Protein AF-A0A822FRB9-F1 (afdb_monomer_lite)

Radius of gyration: 15.12 Å; chains: 1; bounding box: 32×37×47 Å

Sequence (96 aa):
MQGFSIPVNPTDNLAPDGQVFVEQCKYDKDFCRLVTIRKSGYFWCNNMWTEDLVHERRQWAQGGFIIGGTNVNCPFNRTLLRSLRQKYGIEYRPGR

Secondary structure (DSSP, 8-state):
------SS-TTTTS-HHHHHHHHHHHH-HHHHHHHH---TT-HHHHSS-HHHHHTT-GGGSTT-EEETTEEE-----HHHHHHHHHHTT-------

Structure (mmCIF, N/CA/C/O backbone):
data_AF-A0A822FRB9-F1
#
_entry.id   AF-A0A822FRB9-F1
#
loop_
_atom_site.group_PDB
_atom_site.id
_atom_site.type_symbol
_atom_site.label_atom_id
_atom_site.label_alt_id
_atom_site.label_comp_id
_atom_site.label_asym_id
_atom_site.label_entity_id
_atom_site.label_seq_id
_atom_site.pdbx_PDB_ins_code
_atom_site.Cartn_x
_atom_site.Cartn_y
_atom_site.Cartn_z
_atom_site.occupancy
_atom_site.B_iso_or_equiv
_atom_site.auth_seq_id
_atom_site.auth_comp_id
_atom_site.auth_asym_id
_atom_site.auth_atom_id
_atom_site.pdbx_PDB_model_num
ATOM 1 N N . MET A 1 1 ? -9.789 25.874 28.609 1.00 54.25 1 MET A N 1
ATOM 2 C CA . MET A 1 1 ? -10.025 25.732 27.157 1.00 54.25 1 MET A CA 1
ATOM 3 C C . MET A 1 1 ? -10.032 24.251 26.833 1.00 54.25 1 MET A C 1
ATOM 5 O O . MET A 1 1 ? -9.004 23.610 27.000 1.00 54.25 1 MET A O 1
ATOM 9 N N . GLN A 1 2 ? -11.182 23.690 26.467 1.00 71.75 2 GLN A N 1
ATOM 10 C CA . GLN A 1 2 ? -11.229 22.345 25.890 1.00 71.75 2 GLN A CA 1
ATOM 11 C C . GLN A 1 2 ? -10.847 22.493 24.415 1.00 71.75 2 GLN A C 1
ATOM 13 O O . GLN A 1 2 ? -11.496 23.235 23.683 1.00 71.75 2 GLN A O 1
ATOM 18 N N . GLY A 1 3 ? -9.708 21.912 24.032 1.00 79.75 3 GLY A N 1
ATOM 19 C CA . GLY A 1 3 ? -9.220 21.942 22.655 1.00 79.75 3 GLY A CA 1
ATOM 20 C C . GLY A 1 3 ? -10.131 21.158 21.707 1.00 79.75 3 GLY A C 1
ATOM 21 O O . GLY A 1 3 ? -11.026 20.437 22.140 1.00 79.75 3 GLY A O 1
ATOM 22 N N . PHE A 1 4 ? -9.889 21.295 20.406 1.00 81.38 4 PHE A N 1
ATOM 23 C CA . PHE A 1 4 ? -10.561 20.494 19.385 1.00 81.38 4 PHE A CA 1
ATOM 24 C C . PHE A 1 4 ? -10.256 19.001 19.590 1.00 81.38 4 PHE A C 1
ATOM 26 O O . PHE A 1 4 ? -9.088 18.613 19.645 1.00 81.38 4 PHE A O 1
ATOM 33 N N . SER A 1 5 ? -11.294 18.169 19.690 1.00 79.31 5 SER A N 1
ATOM 34 C CA . SER A 1 5 ? -11.181 16.710 19.690 1.00 79.31 5 SER A CA 1
ATOM 35 C C . SER A 1 5 ? -11.941 16.132 18.500 1.00 79.31 5 SER A C 1
ATOM 37 O O . SER A 1 5 ? -13.059 16.543 18.190 1.00 79.31 5 SER A O 1
ATOM 39 N N . ILE A 1 6 ? -11.321 15.176 17.809 1.00 78.81 6 ILE A N 1
ATOM 40 C CA . ILE A 1 6 ? -11.998 14.419 16.756 1.00 78.81 6 ILE A CA 1
ATOM 41 C C . ILE A 1 6 ? -12.863 13.362 17.459 1.00 78.81 6 ILE A C 1
ATOM 43 O O . ILE A 1 6 ? -12.321 12.576 18.238 1.00 78.81 6 ILE A O 1
ATOM 47 N N . PRO A 1 7 ? -14.186 13.324 17.219 1.00 82.31 7 PRO A N 1
ATOM 48 C CA . PRO A 1 7 ? -15.111 12.473 17.973 1.00 82.31 7 PRO A CA 1
ATOM 49 C C . PRO A 1 7 ? -15.047 10.987 17.584 1.00 82.31 7 PRO A C 1
ATOM 51 O O . PRO A 1 7 ? -15.767 10.173 18.153 1.00 82.31 7 PRO A O 1
ATOM 54 N N . VAL A 1 8 ? -14.204 10.627 16.614 1.00 85.44 8 VAL A N 1
ATOM 55 C CA . VAL A 1 8 ? -14.048 9.272 16.078 1.00 85.44 8 VAL A CA 1
ATOM 56 C C . VAL A 1 8 ? -12.569 8.916 15.985 1.00 85.44 8 VAL A C 1
ATOM 58 O O . VAL A 1 8 ? -11.727 9.787 15.753 1.00 85.44 8 VAL A O 1
ATOM 61 N N . ASN A 1 9 ? -12.237 7.633 16.147 1.00 84.06 9 ASN A N 1
ATOM 62 C CA . ASN A 1 9 ? -10.883 7.168 15.872 1.00 84.06 9 ASN A CA 1
ATOM 63 C C . ASN A 1 9 ? -10.570 7.444 14.390 1.00 84.06 9 ASN A C 1
ATOM 65 O O . ASN A 1 9 ? -11.352 7.032 13.531 1.00 84.06 9 ASN A O 1
ATOM 69 N N . PRO A 1 10 ? -9.448 8.109 14.060 1.00 84.19 10 PRO A N 1
ATOM 70 C CA . PRO A 1 10 ? -9.118 8.432 12.676 1.00 84.19 10 PRO A CA 1
ATOM 71 C C . PRO A 1 10 ? -9.127 7.221 11.740 1.00 84.19 10 PRO A C 1
ATOM 73 O O . PRO A 1 10 ? -9.511 7.364 10.586 1.00 84.19 10 PRO A O 1
ATOM 76 N N . THR A 1 11 ? -8.757 6.037 12.240 1.00 83.75 11 THR A N 1
ATOM 77 C CA . THR A 1 11 ? -8.724 4.789 11.458 1.00 83.75 11 THR A CA 1
ATOM 78 C C . THR A 1 11 ? -10.123 4.321 11.058 1.00 83.75 11 THR A C 1
ATOM 80 O O . THR A 1 11 ? -10.320 3.826 9.948 1.00 83.75 11 THR A O 1
ATOM 83 N N . ASP A 1 12 ? -11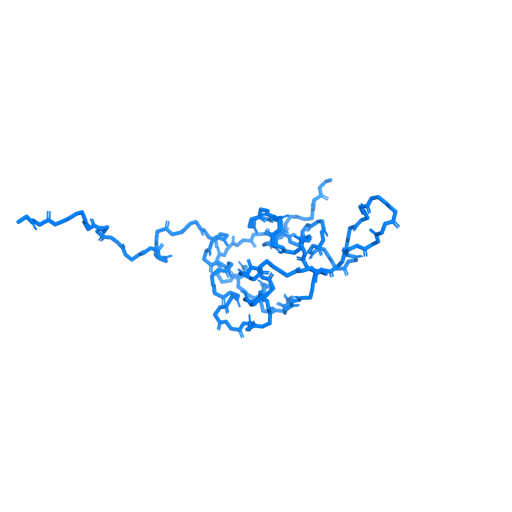.102 4.519 11.941 1.00 85.94 12 ASP A N 1
ATOM 84 C CA . ASP A 1 12 ? -12.484 4.079 11.732 1.00 85.94 12 ASP A CA 1
ATOM 85 C C . ASP A 1 12 ? -13.228 5.002 10.753 1.00 85.94 12 ASP A C 1
ATOM 87 O O . ASP A 1 12 ? -14.227 4.601 10.164 1.00 85.94 12 ASP A O 1
ATOM 91 N N . ASN A 1 13 ? -12.714 6.218 10.536 1.00 89.19 13 ASN A N 1
ATOM 92 C CA . ASN A 1 13 ? -13.268 7.210 9.611 1.00 89.19 13 ASN A CA 1
ATOM 93 C C . ASN A 1 13 ? -12.594 7.206 8.222 1.00 89.19 13 ASN A C 1
ATOM 95 O O . ASN A 1 13 ? -12.796 8.124 7.426 1.00 89.19 13 ASN A O 1
ATOM 99 N N . LEU A 1 14 ? -11.749 6.215 7.928 1.00 91.94 14 LEU A N 1
ATOM 100 C CA . LEU A 1 14 ? -11.129 6.069 6.612 1.00 91.94 14 LEU A CA 1
ATOM 101 C C . LEU A 1 14 ? -12.085 5.387 5.630 1.00 91.94 14 LEU A C 1
ATOM 103 O O . LEU A 1 14 ? -12.795 4.447 5.983 1.00 91.94 14 LEU A O 1
ATOM 107 N N . ALA A 1 15 ? -12.025 5.804 4.364 1.00 93.00 15 ALA A N 1
ATOM 108 C CA . ALA A 1 15 ? -12.582 5.017 3.269 1.00 93.00 15 ALA A CA 1
ATOM 109 C C . ALA A 1 15 ? -11.912 3.623 3.210 1.00 93.00 15 ALA A C 1
ATOM 111 O O . ALA A 1 15 ? -10.764 3.495 3.654 1.00 93.00 15 ALA A O 1
ATOM 112 N N . PRO A 1 16 ? -12.566 2.598 2.629 1.00 94.25 16 PRO A N 1
ATOM 113 C CA . PRO A 1 16 ? -12.023 1.238 2.543 1.00 94.25 16 PRO A CA 1
ATOM 114 C C . PRO A 1 16 ? -10.576 1.167 2.027 1.00 94.25 16 PRO A C 1
ATOM 116 O O . PRO A 1 16 ? -9.741 0.479 2.611 1.00 94.25 16 PRO A O 1
ATOM 119 N N . ASP A 1 17 ? -10.239 1.943 0.997 1.00 93.38 17 ASP A N 1
ATOM 120 C CA . ASP A 1 17 ? -8.881 2.042 0.447 1.00 93.38 17 ASP A CA 1
ATOM 121 C C . ASP A 1 17 ? -7.862 2.527 1.491 1.00 93.38 17 ASP A C 1
ATOM 123 O O . ASP A 1 17 ? -6.765 1.979 1.619 1.00 93.38 17 ASP A O 1
ATOM 127 N N . GLY A 1 18 ? -8.245 3.529 2.287 1.00 94.25 18 GLY A N 1
ATOM 128 C CA . GLY A 1 18 ? -7.440 4.032 3.396 1.00 94.25 18 GLY A CA 1
ATOM 129 C C . GLY A 1 18 ? -7.268 2.991 4.502 1.00 94.25 18 GLY A C 1
ATOM 130 O O . GLY A 1 18 ? -6.167 2.846 5.036 1.00 94.25 18 GLY A O 1
ATOM 131 N N . GLN A 1 19 ? -8.316 2.221 4.806 1.00 95.19 19 GLN A N 1
ATOM 132 C CA . GLN A 1 19 ? -8.248 1.129 5.782 1.00 95.19 19 GLN A CA 1
ATOM 133 C C . GLN A 1 19 ? -7.280 0.032 5.321 1.00 95.19 19 GLN A C 1
ATOM 135 O O . GLN A 1 19 ? -6.401 -0.367 6.088 1.00 95.19 19 GLN A O 1
ATOM 140 N N . VAL A 1 20 ? -7.358 -0.384 4.051 1.00 95.88 20 VAL A N 1
ATOM 141 C CA . VAL A 1 20 ? -6.412 -1.339 3.449 1.00 95.88 20 VAL A CA 1
ATOM 142 C C . VAL A 1 20 ? -4.979 -0.822 3.525 1.00 95.88 20 VAL A C 1
ATOM 144 O O . VAL A 1 20 ? -4.085 -1.565 3.925 1.00 95.88 20 VAL A O 1
ATOM 147 N N . PHE A 1 21 ? -4.745 0.445 3.181 1.00 94.94 21 PHE A N 1
ATOM 148 C CA . PHE A 1 21 ? -3.410 1.043 3.207 1.00 94.94 21 PHE A CA 1
ATOM 149 C C . PHE A 1 21 ? -2.804 1.057 4.616 1.00 94.94 21 PHE A C 1
ATOM 151 O O . PHE A 1 21 ? -1.655 0.651 4.811 1.00 94.94 21 PHE A O 1
ATOM 158 N N . VAL A 1 22 ? -3.576 1.497 5.615 1.00 95.06 22 VAL A N 1
ATOM 159 C CA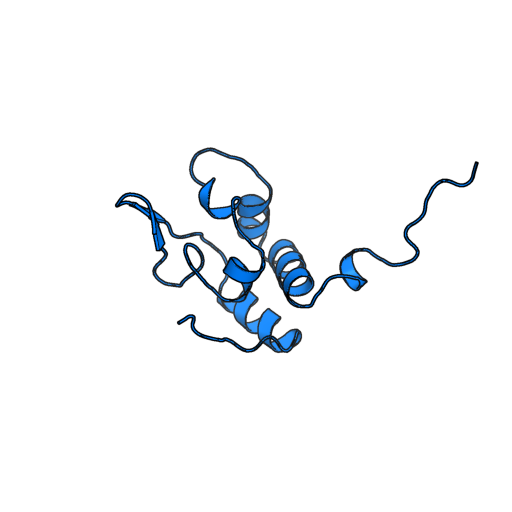 . VAL A 1 22 ? -3.126 1.537 7.014 1.00 95.06 22 VAL A CA 1
ATOM 160 C C . VAL A 1 22 ? -2.868 0.130 7.544 1.00 95.06 22 VAL A C 1
ATOM 162 O O . VAL A 1 22 ? -1.854 -0.100 8.208 1.00 95.06 22 VAL A O 1
ATOM 165 N N . GLU A 1 23 ? -3.734 -0.833 7.231 1.00 96.75 23 GLU A N 1
ATOM 166 C CA . GLU A 1 23 ? -3.555 -2.211 7.683 1.00 96.75 23 GLU A CA 1
ATOM 167 C C . GLU A 1 23 ? -2.377 -2.903 6.980 1.00 96.75 23 GLU A C 1
ATOM 169 O O . GLU A 1 23 ? -1.599 -3.597 7.638 1.00 96.75 23 GLU A O 1
ATOM 174 N N . GLN A 1 24 ? -2.145 -2.626 5.694 1.00 96.69 24 GLN A N 1
ATOM 175 C CA . GLN A 1 24 ? -0.925 -3.045 5.002 1.00 96.69 24 GLN A CA 1
ATOM 176 C C . GLN A 1 24 ? 0.312 -2.492 5.725 1.00 96.69 24 GLN A C 1
ATOM 178 O O . GLN A 1 24 ? 1.203 -3.263 6.057 1.00 96.69 24 GLN A O 1
ATOM 183 N N . CYS A 1 25 ? 0.353 -1.194 6.056 1.00 95.12 25 CYS A N 1
ATOM 184 C CA . CYS A 1 25 ? 1.451 -0.569 6.821 1.00 95.12 25 CYS A CA 1
ATOM 185 C C . CYS A 1 25 ? 1.662 -1.250 8.184 1.00 95.12 25 CYS A C 1
ATOM 187 O O . CYS A 1 25 ? 2.785 -1.444 8.655 1.00 95.12 25 CYS A O 1
ATOM 189 N N . LYS A 1 26 ? 0.565 -1.633 8.846 1.00 96.25 26 LYS A N 1
ATOM 190 C CA . LYS A 1 26 ? 0.607 -2.278 10.159 1.00 96.25 26 LYS A CA 1
ATOM 191 C C . LYS A 1 26 ? 1.333 -3.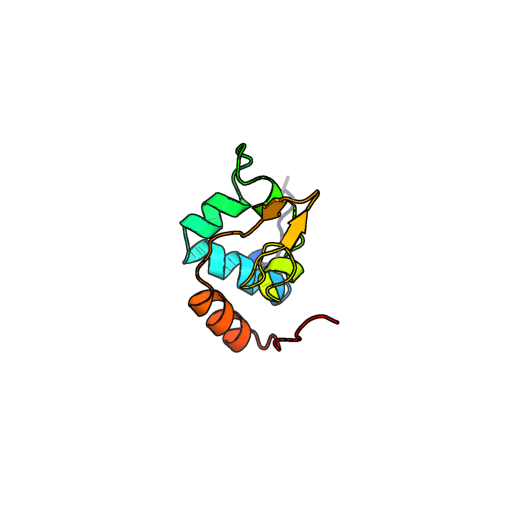623 10.106 1.00 96.25 26 LYS A C 1
ATOM 193 O O . LYS A 1 26 ? 2.143 -3.879 11.004 1.00 96.25 26 LYS A O 1
ATOM 198 N N . TYR A 1 27 ? 1.065 -4.443 9.089 1.00 97.69 27 TYR A N 1
ATOM 199 C CA . TYR A 1 27 ? 1.580 -5.815 8.979 1.00 97.69 27 TYR A CA 1
ATOM 200 C C . TYR A 1 27 ? 2.830 -5.957 8.098 1.00 97.69 27 TYR A C 1
ATOM 202 O O . TYR A 1 27 ? 3.656 -6.826 8.361 1.00 97.69 27 TYR A O 1
ATOM 210 N N . ASP A 1 28 ? 3.013 -5.093 7.105 1.00 97.06 28 ASP A N 1
ATOM 211 C CA . ASP A 1 28 ? 4.176 -5.044 6.220 1.00 97.06 28 ASP A CA 1
ATOM 212 C C . ASP A 1 28 ? 5.034 -3.819 6.574 1.00 97.06 28 ASP A C 1
ATOM 214 O O . ASP A 1 28 ? 4.792 -2.693 6.128 1.00 97.06 28 ASP A O 1
ATOM 218 N N . LYS A 1 29 ? 6.031 -4.032 7.444 1.00 94.75 29 LYS A N 1
ATOM 219 C CA . LYS A 1 29 ? 6.900 -2.957 7.952 1.00 94.75 29 LYS A CA 1
ATOM 220 C C . LYS A 1 29 ? 7.773 -2.341 6.864 1.00 94.75 29 LYS A C 1
ATOM 222 O O . LYS A 1 29 ? 8.061 -1.145 6.944 1.00 94.75 29 LYS A O 1
ATOM 227 N N . ASP A 1 30 ? 8.157 -3.124 5.861 1.00 91.88 30 ASP A N 1
ATOM 228 C CA . ASP A 1 30 ? 8.969 -2.644 4.746 1.00 91.88 30 ASP A CA 1
ATOM 229 C C . ASP A 1 30 ? 8.146 -1.735 3.840 1.00 91.88 30 ASP A C 1
ATOM 231 O O . ASP A 1 30 ? 8.576 -0.616 3.555 1.00 91.88 30 ASP A O 1
ATOM 235 N N . PHE A 1 31 ? 6.921 -2.144 3.496 1.00 93.81 31 PHE A N 1
ATOM 236 C CA . PHE A 1 31 ? 5.957 -1.260 2.843 1.00 93.81 31 PHE A CA 1
ATOM 237 C C . PHE A 1 31 ? 5.720 0.010 3.668 1.00 93.81 31 PHE A C 1
ATOM 239 O O . PHE A 1 31 ? 5.769 1.117 3.135 1.00 93.81 31 PHE A O 1
ATOM 246 N N . CYS A 1 32 ? 5.522 -0.124 4.980 1.00 93.38 32 CYS A N 1
ATOM 247 C CA . CYS A 1 32 ? 5.252 1.024 5.837 1.00 93.38 32 CYS A CA 1
ATOM 248 C C . CYS A 1 32 ? 6.403 2.033 5.811 1.00 93.38 32 CYS A C 1
ATOM 250 O O . CYS A 1 32 ? 6.194 3.237 5.659 1.00 93.38 32 CYS A O 1
ATOM 252 N N . ARG A 1 33 ? 7.644 1.545 5.875 1.00 91.12 33 ARG A N 1
ATOM 253 C CA . ARG A 1 33 ? 8.847 2.366 5.727 1.00 91.12 33 ARG A CA 1
ATOM 254 C C . ARG A 1 33 ? 8.930 3.014 4.342 1.00 91.12 33 ARG A C 1
ATOM 256 O O . ARG A 1 33 ? 9.298 4.184 4.245 1.00 91.12 33 ARG A O 1
ATOM 263 N N . LEU A 1 34 ? 8.595 2.264 3.293 1.00 90.25 34 LEU A N 1
ATOM 264 C CA . LEU A 1 34 ? 8.643 2.702 1.899 1.00 90.25 34 LEU A CA 1
ATOM 265 C C . LEU A 1 34 ? 7.744 3.919 1.644 1.00 90.25 34 LEU A C 1
ATOM 267 O O . LEU A 1 34 ? 8.171 4.865 0.984 1.00 90.25 34 LEU A O 1
ATOM 271 N N . VAL A 1 35 ? 6.528 3.912 2.195 1.00 89.88 35 VAL A N 1
ATOM 272 C CA . VAL A 1 35 ? 5.530 4.971 1.963 1.00 89.88 35 VAL A CA 1
ATOM 273 C C . VAL A 1 35 ? 5.603 6.133 2.954 1.00 89.88 35 VAL A C 1
ATOM 275 O O . VAL A 1 35 ? 5.057 7.198 2.680 1.00 89.88 35 VAL A O 1
ATOM 278 N N . THR A 1 36 ? 6.291 5.970 4.088 1.00 88.00 36 THR A N 1
ATOM 279 C CA . THR A 1 36 ? 6.416 7.023 5.116 1.00 88.00 36 THR A CA 1
ATOM 280 C C . THR A 1 36 ? 7.731 7.796 5.040 1.00 88.00 36 THR A C 1
ATOM 282 O O . THR A 1 36 ? 7.765 8.979 5.382 1.00 88.00 36 THR A O 1
ATOM 285 N N . ILE A 1 37 ? 8.822 7.175 4.577 1.00 84.75 37 ILE A N 1
ATOM 286 C CA . ILE A 1 37 ? 10.141 7.815 4.537 1.00 84.75 37 ILE A CA 1
ATOM 287 C C . ILE A 1 37 ? 10.440 8.355 3.138 1.00 84.75 37 ILE A C 1
ATOM 289 O O . ILE A 1 37 ? 10.556 7.618 2.158 1.00 84.75 37 ILE A O 1
ATOM 293 N N . ARG A 1 38 ? 10.688 9.665 3.054 1.00 74.06 38 ARG A N 1
ATOM 294 C CA . ARG A 1 38 ? 11.227 10.306 1.848 1.00 74.06 38 ARG A CA 1
ATOM 295 C C . ARG A 1 38 ? 12.740 10.091 1.764 1.00 74.06 38 ARG A C 1
ATOM 297 O O . ARG A 1 38 ? 13.511 10.916 2.240 1.00 74.06 38 ARG A O 1
ATOM 304 N N . LYS A 1 39 ? 13.169 8.971 1.171 1.00 71.62 39 LYS A N 1
ATOM 305 C CA . LYS A 1 39 ? 14.584 8.682 0.865 1.00 71.62 39 LYS A CA 1
ATOM 306 C C . LYS A 1 39 ? 14.816 8.603 -0.649 1.00 71.62 39 LYS A C 1
ATOM 308 O O . LYS A 1 39 ? 13.961 8.107 -1.386 1.00 71.62 39 LYS A O 1
ATOM 313 N N . SER A 1 40 ? 15.982 9.064 -1.111 1.00 64.06 40 SER A N 1
ATOM 314 C CA . SER A 1 40 ? 16.425 8.873 -2.497 1.00 64.06 40 SER A CA 1
ATOM 315 C C . SER A 1 40 ? 16.469 7.375 -2.841 1.00 64.06 40 SER A C 1
ATOM 317 O O . SER A 1 40 ? 16.930 6.558 -2.044 1.00 64.06 40 SER A O 1
ATOM 319 N N . GLY A 1 41 ? 15.911 7.009 -3.999 1.00 70.00 41 GLY A N 1
ATOM 320 C CA . GLY A 1 41 ? 15.748 5.620 -4.458 1.00 70.00 41 GLY A CA 1
ATOM 321 C C . GLY A 1 41 ? 14.314 5.080 -4.393 1.00 70.00 41 GLY A C 1
ATOM 322 O O . GLY A 1 41 ? 13.965 4.222 -5.194 1.00 70.00 41 GLY A O 1
ATOM 323 N N . TYR A 1 42 ? 13.454 5.634 -3.529 1.00 75.81 42 TYR A N 1
ATOM 324 C CA . TYR A 1 42 ? 12.060 5.182 -3.367 1.00 75.81 42 TYR A CA 1
ATOM 325 C C . TYR A 1 42 ? 11.024 6.298 -3.524 1.00 75.81 42 TYR A C 1
ATOM 327 O O . TYR A 1 42 ? 9.859 6.125 -3.176 1.00 75.81 42 TYR A O 1
ATOM 335 N N . PHE A 1 43 ? 11.434 7.446 -4.069 1.00 83.06 43 PHE A N 1
ATOM 336 C CA . PHE A 1 43 ? 10.559 8.601 -4.287 1.00 83.06 43 PHE A CA 1
ATOM 337 C C . PHE A 1 43 ? 9.267 8.235 -5.034 1.00 83.06 43 PHE A C 1
ATOM 339 O O . PHE A 1 43 ? 8.181 8.662 -4.666 1.00 83.06 43 PHE A O 1
ATOM 346 N N . TRP A 1 44 ? 9.351 7.371 -6.043 1.00 85.56 44 TRP A N 1
ATOM 347 C CA . TRP A 1 44 ? 8.167 6.949 -6.789 1.00 85.56 44 TRP A CA 1
ATOM 348 C C . TRP A 1 44 ? 7.177 6.120 -5.961 1.00 85.56 44 TRP A C 1
ATOM 350 O O . TRP A 1 44 ? 5.987 6.115 -6.258 1.00 85.56 44 TRP A O 1
ATOM 360 N N . CYS A 1 45 ? 7.641 5.449 -4.908 1.00 87.69 45 CYS A N 1
ATOM 361 C CA . CYS A 1 45 ? 6.796 4.634 -4.040 1.00 87.69 45 CYS A CA 1
ATOM 362 C C . CYS A 1 45 ? 6.119 5.439 -2.928 1.00 87.69 45 CYS A C 1
ATOM 364 O O . CYS A 1 45 ? 5.188 4.942 -2.313 1.00 87.69 45 CYS A O 1
ATOM 366 N N . ASN A 1 46 ? 6.543 6.674 -2.658 1.00 86.12 46 ASN A N 1
ATOM 367 C CA . ASN A 1 46 ? 5.852 7.551 -1.705 1.00 86.12 46 ASN A CA 1
ATOM 368 C C . ASN A 1 46 ? 5.126 8.728 -2.377 1.00 86.12 46 ASN A C 1
ATOM 370 O O . ASN A 1 46 ? 4.285 9.361 -1.745 1.00 86.12 46 ASN A O 1
ATOM 374 N N . ASN A 1 47 ? 5.403 8.999 -3.655 1.00 85.12 47 ASN A N 1
ATOM 375 C CA . ASN A 1 47 ? 4.677 9.965 -4.473 1.00 85.12 47 ASN A CA 1
ATOM 376 C C . ASN A 1 47 ? 3.541 9.274 -5.248 1.00 85.12 47 ASN A C 1
ATOM 378 O O . ASN A 1 47 ? 3.672 8.984 -6.439 1.00 85.12 47 ASN A O 1
ATOM 382 N N . MET A 1 48 ? 2.452 8.941 -4.555 1.00 85.38 48 MET A N 1
ATOM 383 C CA . MET A 1 48 ? 1.345 8.159 -5.117 1.00 85.38 48 MET A CA 1
ATOM 384 C C . MET A 1 48 ? -0.005 8.497 -4.485 1.00 85.38 48 MET A C 1
ATOM 386 O O . MET A 1 48 ? -0.063 9.102 -3.415 1.00 85.38 48 MET A O 1
ATOM 390 N N . TRP A 1 49 ? -1.072 8.053 -5.151 1.00 88.31 49 TRP A N 1
ATOM 391 C CA . TRP A 1 49 ? -2.430 7.996 -4.613 1.00 88.31 49 TRP A CA 1
ATOM 392 C C . TRP A 1 49 ? -2.686 6.628 -3.980 1.00 88.31 49 TRP A C 1
ATOM 394 O O . TRP A 1 49 ? -2.197 5.617 -4.483 1.00 88.31 49 TRP A O 1
ATOM 404 N N . THR A 1 50 ? -3.416 6.576 -2.865 1.00 91.06 50 THR A N 1
ATOM 405 C CA . THR A 1 50 ? -3.675 5.322 -2.132 1.00 91.06 50 THR A CA 1
ATOM 406 C C . THR A 1 50 ? -4.349 4.279 -3.015 1.00 91.06 50 THR A C 1
ATOM 408 O O . THR A 1 50 ? -4.010 3.097 -2.963 1.00 91.06 50 THR A O 1
ATOM 411 N N . GLU A 1 51 ? -5.214 4.740 -3.905 1.00 90.19 51 GLU A N 1
ATOM 412 C CA . GLU A 1 51 ? -5.908 3.969 -4.922 1.00 90.19 51 GLU A CA 1
ATOM 413 C C . GLU A 1 51 ? -4.929 3.276 -5.885 1.00 90.19 51 GLU A C 1
ATOM 415 O O . GLU A 1 51 ? -5.201 2.164 -6.342 1.00 90.19 51 GLU A O 1
ATOM 420 N N . ASP A 1 52 ? -3.776 3.890 -6.187 1.00 91.69 52 ASP A N 1
ATOM 421 C CA . ASP A 1 52 ? -2.767 3.278 -7.057 1.00 91.69 52 ASP A CA 1
ATOM 422 C C . ASP A 1 52 ? -2.156 2.037 -6.393 1.00 91.69 52 ASP A C 1
ATOM 424 O O . ASP A 1 52 ? -1.985 1.015 -7.056 1.00 91.69 52 ASP A O 1
ATOM 428 N N . LEU A 1 53 ? -1.881 2.077 -5.084 1.00 93.50 53 LEU A N 1
ATOM 429 C CA . LEU A 1 53 ? -1.453 0.887 -4.346 1.00 93.50 53 LEU A CA 1
ATOM 430 C C . LEU A 1 53 ? -2.581 -0.140 -4.282 1.00 93.50 53 LEU A C 1
ATOM 432 O O . LEU A 1 53 ? -2.384 -1.293 -4.668 1.00 93.50 53 LEU A O 1
ATOM 436 N N . VAL A 1 54 ? -3.746 0.272 -3.771 1.00 94.56 54 VAL A N 1
ATOM 437 C CA . VAL A 1 54 ? -4.869 -0.626 -3.481 1.00 94.56 54 VAL A CA 1
ATOM 438 C C . VAL A 1 54 ? -5.279 -1.371 -4.744 1.00 94.56 54 VAL A C 1
ATOM 440 O O . VAL A 1 54 ? -5.402 -2.592 -4.728 1.00 94.56 54 VAL A O 1
ATOM 443 N N . HIS A 1 55 ? -5.375 -0.696 -5.884 1.00 92.88 55 HIS A N 1
ATOM 444 C CA . HIS A 1 55 ? -5.731 -1.337 -7.147 1.00 92.88 55 HIS A CA 1
ATOM 445 C C . HIS A 1 55 ? -4.536 -1.890 -7.939 1.00 92.88 55 HIS A C 1
ATOM 447 O O . HIS A 1 55 ? -4.722 -2.314 -9.078 1.00 92.88 55 HIS A O 1
ATOM 453 N N . GLU A 1 56 ? -3.336 -1.942 -7.349 1.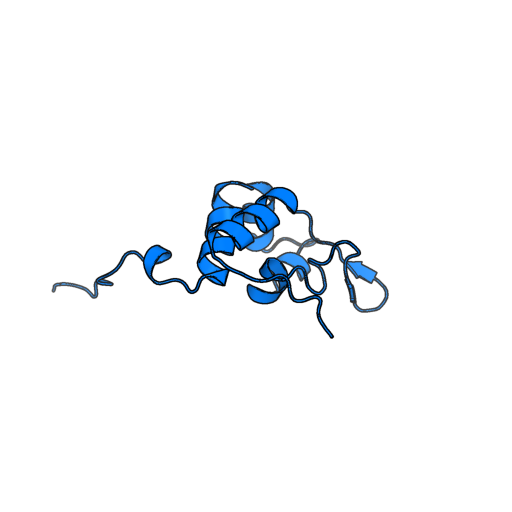00 93.38 56 GLU A N 1
ATOM 454 C CA . GLU A 1 56 ? -2.098 -2.415 -7.988 1.00 93.38 56 GLU A CA 1
ATOM 455 C C . GLU A 1 56 ? -1.859 -1.747 -9.362 1.00 93.38 56 GLU A C 1
ATOM 457 O O . GLU A 1 56 ? -1.614 -2.421 -10.364 1.00 93.38 56 GLU A O 1
ATOM 462 N N . ARG A 1 57 ? -1.963 -0.415 -9.430 1.00 90.94 57 ARG A N 1
ATOM 463 C CA . ARG A 1 57 ? -1.736 0.395 -10.636 1.00 90.94 57 ARG A CA 1
ATOM 464 C C . ARG A 1 57 ? -0.329 0.981 -10.661 1.00 90.94 57 ARG A C 1
ATOM 466 O O . ARG A 1 57 ? 0.326 1.147 -9.633 1.00 90.94 57 ARG A O 1
ATOM 473 N N . ARG A 1 58 ? 0.115 1.359 -11.863 1.00 91.00 58 ARG A N 1
ATOM 474 C CA . ARG A 1 58 ? 1.391 2.054 -12.094 1.00 91.00 58 ARG A CA 1
ATOM 475 C C . ARG A 1 58 ? 2.557 1.315 -11.416 1.00 91.00 58 ARG A C 1
ATOM 477 O O . ARG A 1 58 ? 2.691 0.110 -11.594 1.00 91.00 58 ARG A O 1
ATOM 484 N N . GLN A 1 59 ? 3.406 2.008 -10.658 1.00 91.88 59 GLN A N 1
ATOM 485 C CA . GLN A 1 59 ? 4.581 1.445 -9.987 1.00 91.88 59 GLN A CA 1
ATOM 486 C C . GLN A 1 59 ? 4.246 0.340 -8.969 1.00 91.88 59 GLN A C 1
ATOM 488 O O . GLN A 1 59 ? 5.132 -0.410 -8.560 1.00 91.88 59 GLN A O 1
ATOM 493 N N . TRP A 1 60 ? 2.971 0.214 -8.586 1.00 92.19 60 TRP A N 1
ATOM 494 C CA . TRP A 1 60 ? 2.455 -0.840 -7.719 1.00 92.19 60 TRP A CA 1
ATOM 495 C C . TRP A 1 60 ? 1.889 -2.033 -8.488 1.00 92.19 60 TRP A C 1
ATOM 497 O O . TRP A 1 60 ? 1.520 -3.022 -7.862 1.00 92.19 60 TRP A O 1
ATOM 507 N N . ALA A 1 61 ? 1.841 -2.005 -9.821 1.00 92.19 61 ALA A N 1
ATOM 508 C CA . ALA A 1 61 ? 1.467 -3.158 -10.638 1.00 92.19 61 ALA A CA 1
ATOM 509 C C . ALA A 1 61 ? 2.536 -4.257 -10.577 1.00 92.19 61 ALA A C 1
ATOM 511 O O . ALA A 1 61 ? 3.703 -3.989 -10.297 1.00 92.19 61 ALA A O 1
ATOM 512 N N . GLN A 1 62 ? 2.158 -5.508 -10.857 1.00 90.12 62 GLN A N 1
ATOM 513 C CA . GLN A 1 62 ? 3.071 -6.660 -10.778 1.00 90.12 62 GLN A CA 1
ATOM 514 C C . GLN A 1 62 ? 4.325 -6.503 -11.663 1.00 90.12 62 GLN A C 1
ATOM 516 O O . GLN A 1 62 ? 5.394 -6.975 -11.283 1.00 90.12 62 GLN A O 1
ATOM 521 N N . GLY A 1 63 ? 4.213 -5.803 -12.797 1.00 90.00 63 GLY A N 1
ATOM 522 C CA . GLY A 1 63 ? 5.328 -5.499 -13.704 1.00 90.00 63 GLY A CA 1
ATOM 523 C C . GLY A 1 63 ? 6.008 -4.142 -13.480 1.00 90.00 63 GLY A C 1
ATOM 524 O O . GLY A 1 63 ? 6.985 -3.845 -14.168 1.00 90.00 63 GLY A O 1
ATOM 525 N N . GLY A 1 64 ? 5.518 -3.336 -12.535 1.00 90.94 64 GLY A N 1
ATOM 526 C CA . GLY A 1 64 ? 5.919 -1.939 -12.379 1.00 90.94 64 GLY A CA 1
ATOM 527 C C . GLY A 1 64 ? 5.332 -1.014 -13.450 1.00 90.94 64 GLY A C 1
ATOM 528 O O . GLY A 1 64 ? 4.353 -1.345 -14.124 1.00 90.94 64 GLY A O 1
ATOM 529 N N . PHE A 1 65 ? 5.928 0.169 -13.587 1.00 91.75 65 PHE A N 1
ATOM 530 C CA . PHE A 1 65 ? 5.531 1.204 -14.539 1.00 91.75 65 PHE A CA 1
ATOM 531 C C . PHE A 1 65 ? 6.741 1.963 -15.069 1.00 91.75 65 PHE A C 1
ATOM 533 O O . PHE A 1 65 ? 7.678 2.259 -14.329 1.00 91.75 65 PHE A O 1
ATOM 540 N N . ILE A 1 66 ? 6.716 2.296 -16.358 1.00 91.81 66 ILE A N 1
ATOM 541 C CA . ILE A 1 66 ? 7.831 2.973 -17.019 1.00 91.81 66 ILE A CA 1
ATOM 542 C C . ILE A 1 66 ? 7.668 4.485 -16.874 1.00 91.81 66 ILE A C 1
ATOM 544 O O . 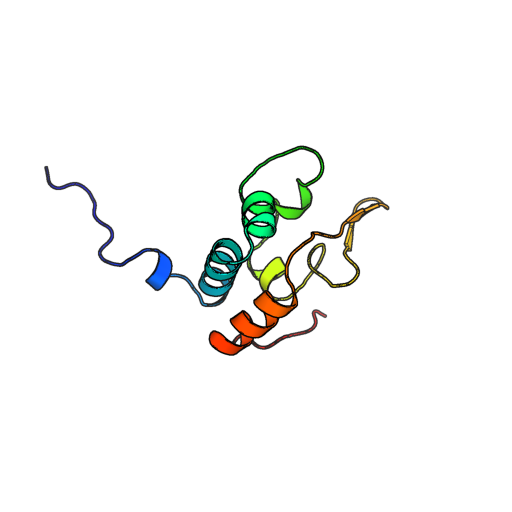ILE A 1 66 ? 6.693 5.062 -17.350 1.00 91.81 66 ILE A O 1
ATOM 548 N N . ILE A 1 67 ? 8.660 5.135 -16.266 1.00 85.44 67 ILE A N 1
ATOM 549 C CA . ILE A 1 67 ? 8.737 6.591 -16.127 1.00 85.44 67 ILE A CA 1
ATOM 550 C C . ILE A 1 67 ? 10.062 7.053 -16.727 1.00 85.44 67 ILE A C 1
ATOM 552 O O . ILE A 1 67 ? 11.129 6.665 -16.255 1.00 85.44 67 ILE A O 1
ATOM 556 N N . GLY A 1 68 ? 10.005 7.850 -17.798 1.00 85.50 68 GLY A N 1
ATOM 557 C CA . GLY A 1 68 ? 11.208 8.372 -18.460 1.00 85.50 68 GLY A CA 1
ATOM 558 C C . GLY A 1 68 ? 12.185 7.280 -18.921 1.00 85.50 68 GLY A C 1
ATOM 559 O O . GLY A 1 68 ? 13.391 7.445 -18.790 1.00 85.50 68 GLY A O 1
ATOM 560 N N . GLY A 1 69 ? 11.672 6.133 -19.383 1.00 89.06 69 GLY A N 1
ATOM 561 C CA . GLY A 1 69 ? 12.482 4.986 -19.818 1.00 89.06 69 GLY A CA 1
ATOM 562 C C . GLY A 1 69 ? 12.987 4.072 -18.694 1.00 89.06 69 GLY A C 1
ATOM 563 O O . GLY A 1 69 ? 13.565 3.029 -18.981 1.00 89.06 69 GLY A O 1
ATOM 564 N N . THR A 1 70 ? 12.737 4.407 -17.426 1.00 87.75 70 THR A N 1
ATOM 565 C CA . THR A 1 70 ? 13.101 3.563 -16.277 1.00 87.75 70 THR A CA 1
ATOM 566 C C . THR A 1 70 ? 11.887 2.776 -15.800 1.00 87.75 70 THR A C 1
ATOM 568 O O . THR A 1 70 ? 10.842 3.370 -15.539 1.00 87.75 70 THR A O 1
ATOM 571 N N . ASN A 1 71 ? 12.010 1.451 -15.657 1.00 90.25 71 ASN A N 1
ATOM 572 C CA . ASN A 1 71 ? 10.961 0.649 -15.028 1.00 90.25 71 ASN A CA 1
ATOM 573 C C . ASN A 1 71 ? 11.023 0.809 -13.504 1.00 90.25 71 ASN A C 1
ATOM 575 O O . ASN A 1 71 ? 12.022 0.465 -12.872 1.00 90.25 71 ASN A O 1
ATOM 579 N N . VAL A 1 72 ? 9.948 1.325 -12.923 1.00 90.31 72 VAL A N 1
ATOM 580 C CA . VAL A 1 72 ? 9.798 1.537 -11.489 1.00 90.31 72 VAL A CA 1
ATOM 581 C C . VAL A 1 72 ? 8.859 0.478 -10.931 1.00 90.31 72 VAL A C 1
ATOM 583 O O . VAL A 1 72 ? 7.708 0.376 -11.351 1.00 90.31 72 VAL A O 1
ATOM 586 N N . ASN A 1 73 ? 9.333 -0.277 -9.943 1.00 91.44 73 ASN A N 1
ATOM 587 C CA . ASN A 1 73 ? 8.540 -1.281 -9.244 1.00 91.44 73 ASN A CA 1
ATOM 588 C C . ASN A 1 73 ? 8.735 -1.128 -7.734 1.00 91.44 73 ASN A C 1
ATOM 590 O O . ASN A 1 73 ? 9.868 -1.106 -7.249 1.00 91.44 73 ASN A O 1
ATOM 594 N N . CYS A 1 74 ? 7.631 -0.994 -7.005 1.00 90.88 74 CYS A N 1
ATOM 595 C CA . CYS A 1 74 ? 7.641 -0.799 -5.563 1.00 90.88 74 CYS A CA 1
ATOM 596 C C . CYS A 1 74 ? 7.464 -2.136 -4.828 1.00 90.88 74 CYS A C 1
ATOM 598 O O . CYS A 1 74 ? 6.490 -2.847 -5.090 1.00 90.88 74 CYS A O 1
ATOM 600 N N . PRO A 1 75 ? 8.374 -2.497 -3.904 1.00 90.94 75 PRO A N 1
ATOM 601 C CA . PRO A 1 75 ? 8.275 -3.750 -3.165 1.00 90.94 75 PRO A CA 1
ATOM 602 C C . PRO A 1 75 ? 7.228 -3.657 -2.048 1.00 90.94 75 PRO A C 1
ATOM 604 O O . PRO A 1 75 ? 7.238 -2.719 -1.256 1.00 90.94 75 PRO A O 1
ATOM 607 N N . PHE A 1 76 ? 6.337 -4.645 -1.974 1.00 94.25 76 PHE A N 1
ATOM 608 C CA . PHE A 1 76 ? 5.391 -4.838 -0.871 1.00 94.25 76 PHE A CA 1
ATOM 609 C C . PHE A 1 76 ? 4.794 -6.250 -0.920 1.00 94.25 76 PHE A C 1
ATOM 611 O O . PHE A 1 76 ? 4.857 -6.947 -1.940 1.00 94.25 76 PHE A O 1
ATOM 618 N N . ASN A 1 77 ? 4.163 -6.671 0.170 1.00 96.94 77 ASN A N 1
ATOM 619 C CA . ASN A 1 77 ? 3.460 -7.939 0.255 1.00 96.94 77 ASN A CA 1
ATOM 620 C C . ASN A 1 77 ? 2.110 -7.878 -0.484 1.00 96.94 77 ASN A C 1
ATOM 622 O O . ASN A 1 77 ? 1.080 -7.492 0.073 1.00 96.94 77 ASN A O 1
ATOM 626 N N . ARG A 1 78 ? 2.116 -8.305 -1.752 1.00 95.38 78 ARG A N 1
ATOM 627 C CA . ARG A 1 78 ? 0.923 -8.374 -2.616 1.00 95.38 78 ARG A CA 1
ATOM 628 C C . ARG A 1 78 ? -0.132 -9.352 -2.118 1.00 95.38 78 ARG A C 1
ATOM 630 O O . ARG A 1 78 ? -1.322 -9.094 -2.284 1.00 95.38 78 ARG A O 1
ATOM 637 N N . THR A 1 79 ? 0.286 -10.474 -1.534 1.00 96.75 79 THR A N 1
ATOM 638 C CA . THR A 1 79 ? -0.636 -11.481 -0.991 1.00 96.75 79 THR A CA 1
ATOM 639 C C . THR A 1 79 ? -1.446 -10.888 0.154 1.00 96.75 79 THR A C 1
ATOM 641 O O . THR A 1 79 ? -2.671 -11.010 0.164 1.00 96.75 79 THR A O 1
ATOM 644 N N . LEU A 1 80 ? -0.777 -10.168 1.058 1.00 97.56 80 LEU A N 1
ATOM 645 C CA . LEU A 1 80 ? -1.433 -9.423 2.125 1.00 97.56 80 LEU A CA 1
ATOM 646 C C . LEU A 1 80 ? -2.402 -8.385 1.549 1.00 97.56 80 LEU A C 1
ATOM 648 O O . LEU A 1 80 ? -3.582 -8.430 1.890 1.00 97.56 80 LEU A O 1
ATOM 652 N N . LEU A 1 81 ? -1.964 -7.539 0.610 1.00 96.50 81 LEU A N 1
ATOM 653 C CA . LEU A 1 81 ? -2.838 -6.527 0.006 1.00 96.50 81 LEU A CA 1
ATOM 654 C C . LEU A 1 81 ? -4.106 -7.161 -0.584 1.00 96.50 81 LEU A C 1
ATOM 656 O O . LEU A 1 81 ? -5.217 -6.693 -0.344 1.00 96.50 81 LEU A O 1
ATOM 660 N N . ARG A 1 82 ? -3.952 -8.260 -1.328 1.00 95.62 82 ARG A N 1
ATOM 661 C CA . ARG A 1 82 ? -5.062 -8.997 -1.945 1.00 95.62 82 ARG A CA 1
ATOM 662 C C . ARG A 1 82 ? -6.045 -9.535 -0.905 1.00 95.62 82 ARG A C 1
ATOM 664 O O . ARG A 1 82 ? -7.247 -9.388 -1.112 1.00 95.62 82 ARG A O 1
ATOM 671 N N . SER A 1 83 ? -5.557 -10.087 0.207 1.00 96.81 83 SER A N 1
ATOM 672 C CA . SER A 1 83 ? -6.422 -10.522 1.315 1.00 96.81 83 SER A CA 1
ATOM 673 C C . SER A 1 83 ? -7.140 -9.356 2.000 1.00 96.81 83 SER A C 1
ATOM 675 O O . SER A 1 83 ? -8.327 -9.457 2.303 1.00 96.81 83 SER A O 1
ATOM 677 N N . LEU A 1 84 ? -6.464 -8.217 2.179 1.00 96.88 84 LEU A N 1
ATOM 678 C CA . LEU A 1 84 ? -7.060 -7.027 2.784 1.00 96.88 84 LEU A CA 1
ATOM 679 C C . LEU A 1 84 ? -8.145 -6.434 1.882 1.00 96.88 84 LEU A C 1
ATOM 681 O O . LEU A 1 84 ? -9.221 -6.098 2.361 1.00 96.88 84 LEU A O 1
ATOM 685 N N . ARG A 1 85 ? -7.937 -6.394 0.563 1.00 95.81 85 ARG A N 1
ATOM 686 C CA . ARG A 1 85 ? -8.993 -5.986 -0.376 1.00 95.81 85 ARG A CA 1
ATOM 687 C C . ARG A 1 85 ? -10.252 -6.827 -0.245 1.00 95.81 85 ARG A C 1
ATOM 689 O O . ARG A 1 85 ? -11.342 -6.270 -0.217 1.00 95.81 85 ARG A O 1
ATOM 696 N N . GLN A 1 86 ? -10.104 -8.148 -0.139 1.00 94.81 86 GLN A N 1
ATOM 697 C CA . GLN A 1 86 ? -11.243 -9.044 0.068 1.00 94.81 86 GLN A CA 1
ATOM 698 C C . GLN A 1 86 ? -11.950 -8.739 1.392 1.00 94.81 86 GLN A C 1
ATOM 700 O O . GLN A 1 86 ? -13.170 -8.609 1.405 1.00 94.81 86 GLN A O 1
ATOM 705 N N . LYS A 1 87 ? -11.187 -8.547 2.478 1.00 95.62 87 LYS A N 1
ATOM 706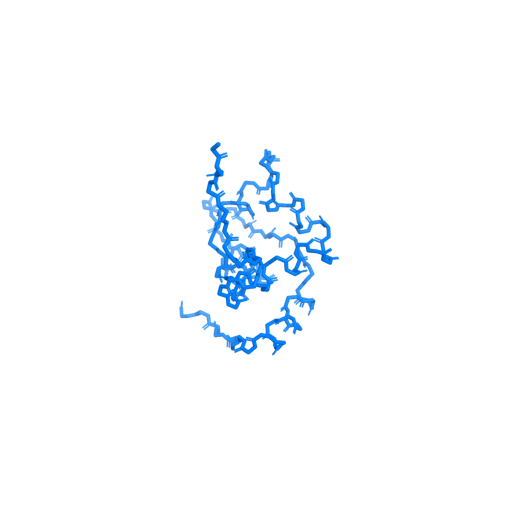 C CA . LYS A 1 87 ? -11.717 -8.166 3.797 1.00 95.62 87 LYS A CA 1
ATOM 707 C C . LYS A 1 87 ? -12.565 -6.888 3.741 1.00 95.62 87 LYS A C 1
ATOM 709 O O . LYS A 1 87 ? -13.593 -6.825 4.405 1.00 95.62 87 LYS A O 1
ATOM 714 N N . TYR A 1 88 ? -12.149 -5.898 2.953 1.00 94.94 88 TYR A N 1
ATOM 715 C CA . TYR A 1 88 ? -12.819 -4.598 2.843 1.00 94.94 88 TYR A CA 1
ATOM 716 C C . TYR A 1 88 ? -13.750 -4.460 1.626 1.00 94.94 88 TYR A C 1
ATOM 718 O O . TYR A 1 88 ? -14.224 -3.363 1.343 1.00 94.94 88 TYR A O 1
ATOM 726 N N . GLY A 1 89 ? -14.033 -5.550 0.902 1.00 94.12 89 GLY A N 1
ATOM 727 C CA . GLY A 1 89 ? -14.968 -5.539 -0.229 1.00 94.12 89 GLY A CA 1
ATOM 728 C C . GLY A 1 89 ? -14.490 -4.750 -1.455 1.00 94.12 89 GLY A C 1
ATOM 729 O O . GLY A 1 89 ? -15.310 -4.283 -2.242 1.00 94.12 89 GLY A O 1
ATOM 730 N N . ILE A 1 90 ? -13.177 -4.586 -1.635 1.00 92.00 90 ILE A N 1
ATOM 731 C CA . ILE A 1 90 ? -12.599 -3.860 -2.770 1.00 92.00 90 ILE A CA 1
ATOM 732 C C . ILE A 1 90 ? -12.407 -4.814 -3.950 1.00 92.00 90 ILE A C 1
ATOM 734 O O . ILE A 1 90 ? -11.525 -5.679 -3.944 1.00 92.00 90 ILE A O 1
ATOM 738 N N . GLU A 1 91 ? -13.205 -4.630 -5.000 1.00 84.38 91 GLU A N 1
ATOM 739 C CA . GLU A 1 91 ? -13.069 -5.386 -6.244 1.00 84.38 91 GLU A CA 1
ATOM 740 C C . GLU A 1 91 ? -11.770 -5.030 -6.975 1.00 84.38 91 GLU A C 1
ATOM 742 O O . GLU A 1 91 ? -11.447 -3.858 -7.208 1.00 84.38 91 GLU A O 1
ATOM 747 N N . TYR A 1 92 ? -11.034 -6.055 -7.412 1.00 71.94 92 TYR A N 1
ATOM 748 C CA . TYR A 1 92 ? -9.939 -5.835 -8.346 1.00 71.94 92 TYR A CA 1
ATOM 749 C C . TYR A 1 92 ? -10.512 -5.428 -9.702 1.00 71.94 92 TYR A C 1
ATOM 751 O O . TYR A 1 92 ? -11.115 -6.234 -10.409 1.00 71.94 92 TYR A O 1
ATOM 759 N N . ARG A 1 93 ? -10.296 -4.167 -10.069 1.00 65.25 93 ARG A N 1
ATOM 760 C CA . ARG A 1 93 ? -10.582 -3.660 -11.406 1.00 65.25 93 ARG A CA 1
ATOM 761 C C . ARG A 1 93 ? -9.255 -3.488 -12.133 1.00 65.25 93 ARG A C 1
ATOM 763 O O . ARG A 1 93 ? -8.579 -2.489 -11.863 1.00 65.25 93 ARG A O 1
ATOM 770 N N . PRO A 1 94 ? -8.857 -4.432 -13.007 1.00 57.06 94 PRO A N 1
ATOM 771 C CA . PRO A 1 94 ? -7.710 -4.200 -13.871 1.00 57.06 94 PRO A CA 1
ATOM 772 C C . PRO A 1 94 ? -7.968 -2.900 -14.643 1.00 57.06 94 PRO A C 1
ATOM 774 O O . PRO A 1 94 ? -9.048 -2.704 -15.205 1.00 57.06 94 PRO A O 1
ATOM 777 N N . GLY A 1 95 ? -7.030 -1.957 -14.546 1.00 57.19 95 GLY A N 1
ATOM 778 C CA . GLY A 1 95 ? -7.166 -0.640 -15.163 1.00 57.19 95 GLY A CA 1
ATOM 779 C C . GLY A 1 95 ? -7.269 -0.747 -16.685 1.00 57.19 95 GLY A C 1
ATOM 780 O O . GLY A 1 95 ? -6.558 -1.551 -17.284 1.00 57.19 95 GLY A O 1
ATOM 781 N N . ARG A 1 96 ? -8.173 0.057 -17.262 1.00 40.56 96 ARG A N 1
ATOM 782 C CA . ARG A 1 96 ? -8.181 0.435 -18.684 1.00 40.56 96 ARG A CA 1
ATOM 783 C C . ARG A 1 96 ? -6.906 1.181 -19.055 1.00 40.56 96 ARG A C 1
ATOM 785 O O . ARG A 1 96 ? -6.408 1.923 -18.175 1.00 40.56 96 ARG A O 1
#

pLDDT: mean 87.65, std 10.42, range [40.56, 97.69]

Foldseek 3Di:
DDDDDDPDDPLVPDDLLSVLQVVQVVVWVLLVCLQPDDDPPRVVSNPDDSCCCLLCHALSPPQHHADPNDGHHDDGDPVSSVVSCVVSVNDNDDDD